Protein AF-A0A1W6CL03-F1 (afdb_monomer_lite)

Secondary structure (DSSP, 8-state):
-HHHHTTS-GGGHHHHHHHHHHHHHHHHHHHHHHHHHHHHHHHHHHHHHHHHHHHHHHHHHHTS---HHHHHHHTTT--PPPHHHHHHHHHHHHHHHHHHHHHHHHHHHHHHHHHTT--HHHHHHHHT--HHHHHHHHTT----

pLDDT: mean 79.26, std 13.17, range [52.75, 97.31]

Foldseek 3Di:
DVVVVVPADPVCVVVVVVVVVVVVVVVVVVVVVVVVVVVVVVVVVVVVVVLQLQLQQVCCVPPVVDDNVRSNVVSVPDPDDDPVSSVVSVVVVVVVVVVVVVLVVLLVQLVVVVVVVDDLVRSCVVSVHDSVSSVVSVVVPDDD

Structure (mmCIF, N/CA/C/O backbone):
data_AF-A0A1W6CL03-F1
#
_entry.id   AF-A0A1W6CL03-F1
#
loop_
_atom_site.group_PDB
_atom_site.id
_atom_site.type_symbol
_atom_site.label_atom_id
_atom_site.label_alt_id
_atom_site.label_comp_id
_atom_site.label_asym_id
_atom_site.label_entity_id
_atom_site.label_seq_id
_atom_site.pdbx_PDB_ins_code
_atom_s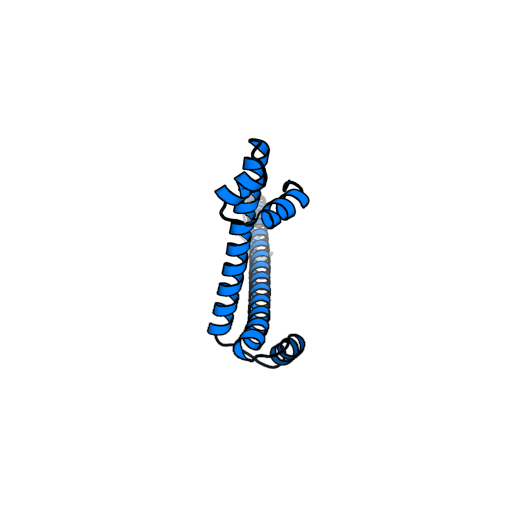ite.Cartn_x
_atom_site.Cartn_y
_atom_site.Cartn_z
_atom_site.occupancy
_atom_site.B_iso_or_equiv
_atom_site.auth_seq_id
_atom_site.auth_comp_id
_atom_site.auth_asym_id
_atom_site.auth_atom_id
_atom_site.pdbx_PDB_model_num
ATOM 1 N N . MET A 1 1 ? 38.547 9.481 -39.518 1.00 54.69 1 MET A N 1
ATOM 2 C CA . MET A 1 1 ? 38.293 10.862 -39.040 1.00 54.69 1 MET A CA 1
ATOM 3 C C . MET A 1 1 ? 39.056 11.886 -39.877 1.00 54.69 1 MET A C 1
ATOM 5 O O . MET A 1 1 ? 38.447 12.862 -40.285 1.00 54.69 1 MET A O 1
ATOM 9 N N . GLU A 1 2 ? 40.330 11.641 -40.208 1.00 52.75 2 GLU A N 1
ATOM 10 C CA . GLU A 1 2 ? 41.143 12.524 -41.072 1.00 52.75 2 GLU A CA 1
ATOM 11 C C . GLU A 1 2 ? 40.563 12.755 -42.477 1.00 52.75 2 GLU A C 1
ATOM 13 O O . GLU A 1 2 ? 40.675 13.849 -43.019 1.00 52.75 2 GLU A O 1
ATOM 18 N N . GLU A 1 3 ? 39.883 11.763 -43.054 1.00 56.19 3 GLU A N 1
ATOM 19 C CA . GLU A 1 3 ? 39.321 11.860 -44.408 1.00 56.19 3 GLU A CA 1
ATOM 20 C C . GLU A 1 3 ? 38.094 12.789 -44.503 1.00 56.19 3 GLU A C 1
ATOM 22 O O . GLU A 1 3 ? 37.917 13.476 -45.505 1.00 56.19 3 GLU A O 1
ATOM 27 N N . MET A 1 4 ? 37.287 12.890 -43.435 1.00 57.53 4 MET A N 1
ATOM 28 C CA . MET A 1 4 ? 36.149 13.826 -43.368 1.00 57.53 4 MET A CA 1
ATOM 29 C C . MET A 1 4 ? 36.594 15.275 -43.146 1.00 57.53 4 MET A C 1
ATOM 31 O O . MET A 1 4 ? 35.912 16.198 -43.580 1.00 57.53 4 MET A O 1
ATOM 35 N N . LEU A 1 5 ? 37.741 15.485 -42.492 1.00 56.41 5 LEU A N 1
ATOM 36 C CA . LEU A 1 5 ? 38.269 16.822 -42.205 1.00 56.41 5 LEU A CA 1
ATOM 37 C C . LEU A 1 5 ? 38.845 17.510 -43.453 1.00 56.41 5 LEU A C 1
ATOM 39 O O . LEU A 1 5 ? 38.929 18.732 -43.469 1.00 56.41 5 LEU A O 1
ATOM 43 N N . ARG A 1 6 ? 39.174 16.760 -44.519 1.00 59.47 6 ARG A N 1
ATOM 44 C CA . ARG A 1 6 ? 39.648 17.319 -45.804 1.00 59.47 6 ARG A CA 1
ATOM 45 C C . ARG A 1 6 ? 38.606 18.174 -46.534 1.00 59.47 6 ARG A C 1
ATOM 47 O O . ARG A 1 6 ? 38.984 18.969 -47.386 1.00 59.47 6 ARG A O 1
ATOM 54 N N . TYR A 1 7 ? 37.324 18.010 -46.209 1.00 62.75 7 TYR A N 1
ATOM 55 C CA . TYR A 1 7 ? 36.207 18.701 -46.863 1.00 62.75 7 TYR A CA 1
ATOM 56 C C . TYR A 1 7 ? 35.596 19.824 -46.014 1.00 62.75 7 TYR A C 1
ATOM 58 O O . TYR A 1 7 ? 34.650 20.476 -46.451 1.00 62.75 7 TYR A O 1
ATOM 66 N N . ILE A 1 8 ? 36.112 20.055 -44.803 1.00 63.19 8 ILE A N 1
ATOM 67 C CA . ILE A 1 8 ? 35.640 21.12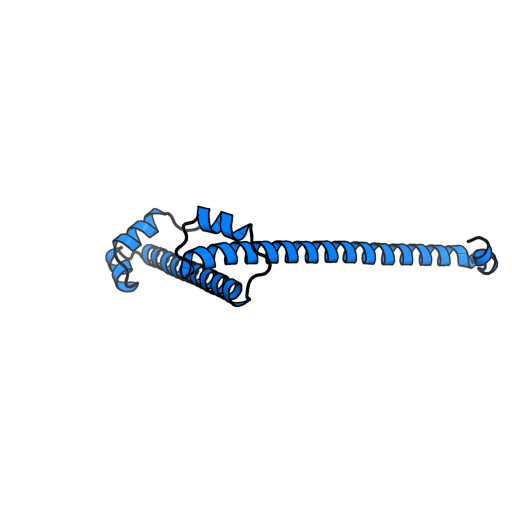2 -43.919 1.00 63.19 8 ILE A CA 1
ATOM 68 C C . ILE A 1 8 ? 36.597 22.298 -44.068 1.00 63.19 8 ILE A C 1
ATOM 70 O O . ILE A 1 8 ? 37.794 22.168 -43.816 1.00 63.19 8 ILE A O 1
ATOM 74 N N . ALA A 1 9 ? 36.069 23.445 -44.492 1.00 73.19 9 ALA A N 1
ATOM 75 C CA . ALA A 1 9 ? 36.856 24.662 -44.600 1.00 73.19 9 ALA A CA 1
ATOM 76 C C . ALA A 1 9 ? 37.473 25.013 -43.221 1.00 73.19 9 ALA A C 1
ATOM 78 O O . ALA A 1 9 ? 36.804 24.833 -42.197 1.00 73.19 9 ALA A O 1
ATOM 79 N N . PRO A 1 10 ? 38.746 25.453 -43.144 1.00 71.62 10 PRO A N 1
ATOM 80 C CA . PRO A 1 10 ? 39.445 25.633 -41.866 1.00 71.62 10 PRO A CA 1
ATOM 81 C C . PRO A 1 10 ? 38.737 26.586 -40.889 1.00 71.62 10 PRO A C 1
ATOM 83 O O . PRO A 1 10 ? 38.802 26.411 -39.675 1.00 71.62 10 PRO A O 1
ATOM 86 N N . ASP A 1 11 ? 38.023 27.569 -41.424 1.00 78.00 11 ASP A N 1
ATOM 87 C CA . ASP A 1 11 ? 37.180 28.540 -40.726 1.00 78.00 11 ASP A CA 1
ATOM 88 C C . ASP A 1 11 ? 35.880 27.939 -40.158 1.00 78.00 11 ASP A C 1
ATOM 90 O O . ASP A 1 11 ? 35.343 28.452 -39.178 1.00 78.00 11 ASP A O 1
ATOM 94 N N . ALA A 1 12 ? 35.406 26.813 -40.700 1.00 73.56 12 ALA A N 1
ATOM 95 C CA . ALA A 1 12 ? 34.224 26.092 -40.222 1.00 73.56 12 ALA A CA 1
ATOM 96 C C . ALA A 1 12 ? 34.529 25.069 -39.106 1.00 73.56 12 ALA A C 1
ATOM 98 O O . ALA A 1 12 ? 33.606 24.581 -38.446 1.00 73.56 12 ALA A O 1
ATOM 99 N N . LEU A 1 13 ? 35.806 24.754 -38.847 1.00 75.19 13 LEU A N 1
ATOM 100 C CA . LEU A 1 13 ? 36.228 23.804 -37.803 1.00 75.19 13 LEU A CA 1
ATOM 101 C C . LEU A 1 13 ? 35.732 24.163 -36.385 1.00 75.19 13 LEU A C 1
ATOM 103 O O . LEU A 1 13 ? 35.290 23.252 -35.677 1.00 75.19 13 LEU A O 1
ATOM 107 N N . PRO A 1 14 ? 35.741 25.437 -35.937 1.00 82.56 14 PRO A N 1
ATOM 108 C CA . PRO A 1 14 ? 35.226 25.801 -34.617 1.00 82.56 14 PRO A CA 1
ATOM 109 C C . PRO A 1 14 ? 33.719 25.554 -34.473 1.00 82.56 14 PRO A C 1
ATOM 111 O O . PRO A 1 14 ? 33.274 25.030 -33.449 1.00 82.56 14 PRO A O 1
ATOM 114 N N . GLU A 1 15 ? 32.932 25.886 -35.500 1.00 81.38 15 GLU A N 1
ATOM 115 C CA . GLU A 1 15 ? 31.480 25.664 -35.514 1.00 81.38 15 GLU A CA 1
ATOM 116 C C . GLU A 1 15 ? 31.139 24.174 -35.606 1.00 81.38 15 GLU A C 1
ATOM 118 O O . GLU A 1 15 ? 30.262 23.687 -34.888 1.00 81.38 15 GLU A O 1
ATOM 123 N N . PHE A 1 16 ? 31.902 23.411 -36.391 1.00 80.38 16 PHE A N 1
ATOM 124 C CA . PHE A 1 16 ? 31.794 21.955 -36.419 1.00 80.38 16 PHE A CA 1
ATOM 125 C C . PHE A 1 16 ? 32.123 21.332 -35.051 1.00 80.38 16 PHE A C 1
ATOM 127 O O . PHE A 1 16 ? 31.405 20.454 -34.572 1.00 80.38 16 PHE A O 1
ATOM 134 N N . GLY A 1 17 ? 33.141 21.844 -34.354 1.00 80.44 17 GLY A N 1
ATOM 135 C CA . GLY A 1 17 ? 33.465 21.439 -32.986 1.00 80.44 17 GLY A CA 1
ATOM 136 C C . GLY A 1 17 ? 32.336 21.725 -31.987 1.00 80.44 17 GLY A C 1
ATOM 137 O O . GLY A 1 17 ? 32.027 20.878 -31.144 1.00 80.44 17 GLY A O 1
ATOM 138 N N . LYS A 1 18 ? 31.672 22.886 -32.092 1.00 87.44 18 LYS A N 1
ATOM 139 C CA . LYS A 1 18 ? 30.478 23.213 -31.286 1.00 87.44 18 LYS A CA 1
ATOM 140 C C . LYS A 1 18 ? 29.319 22.264 -31.591 1.00 87.44 18 LYS A C 1
ATOM 142 O O . LYS A 1 18 ? 28.672 21.773 -30.665 1.00 87.44 18 LYS A O 1
ATOM 147 N N . TYR A 1 19 ? 29.092 21.967 -32.869 1.00 85.19 19 TYR A N 1
ATOM 148 C CA . TYR A 1 19 ? 28.064 21.031 -33.315 1.00 85.19 19 TYR A CA 1
ATOM 149 C C . TYR A 1 19 ? 28.283 19.621 -32.751 1.00 85.19 19 TYR A C 1
ATOM 151 O O . TYR A 1 19 ? 27.363 19.050 -32.165 1.00 85.19 19 TYR A O 1
ATOM 159 N N . LEU A 1 20 ? 29.508 19.091 -32.840 1.00 85.44 20 LEU A N 1
ATOM 160 C CA . LEU A 1 20 ? 29.851 17.780 -32.287 1.00 85.44 20 LEU A CA 1
ATOM 161 C C . LEU A 1 20 ? 29.690 17.730 -30.765 1.00 85.44 20 LEU A C 1
ATOM 163 O O . LEU A 1 20 ? 29.147 16.758 -30.244 1.00 85.44 20 LEU A O 1
ATOM 167 N N . LYS A 1 21 ? 30.100 18.782 -30.042 1.00 88.69 21 LYS A N 1
ATOM 168 C CA . LYS A 1 21 ? 29.883 18.870 -28.587 1.00 88.69 21 LYS A CA 1
ATOM 169 C C . LYS A 1 21 ? 28.398 18.846 -28.227 1.00 88.69 21 LYS A C 1
ATOM 171 O O . LYS A 1 21 ? 28.018 18.153 -27.287 1.00 88.69 21 LYS A O 1
ATOM 176 N N . ARG A 1 22 ? 27.560 19.566 -28.980 1.00 92.25 22 ARG A N 1
ATOM 177 C CA . ARG A 1 22 ? 26.105 19.559 -28.785 1.00 92.25 22 ARG A CA 1
ATOM 178 C C . ARG A 1 22 ? 25.519 18.169 -29.034 1.00 92.25 22 ARG A C 1
ATOM 180 O O . ARG A 1 22 ? 24.811 17.661 -28.171 1.00 92.25 22 ARG A O 1
ATOM 187 N N . LEU A 1 23 ? 25.869 17.534 -30.155 1.00 89.56 23 LEU A N 1
ATOM 188 C CA . LEU A 1 23 ? 25.434 16.169 -30.468 1.00 89.56 23 LEU A CA 1
ATOM 189 C C . LEU A 1 23 ? 25.851 15.167 -29.390 1.00 89.56 23 LEU A C 1
ATOM 191 O O . LEU A 1 23 ? 25.051 14.329 -28.986 1.00 89.56 23 LEU A O 1
ATOM 195 N N . LEU A 1 24 ? 27.088 15.261 -28.900 1.00 89.00 24 LEU A N 1
ATOM 196 C CA . LEU A 1 24 ? 27.576 14.387 -27.838 1.00 89.00 24 LEU A CA 1
ATOM 197 C C . LEU A 1 24 ? 26.766 14.573 -26.546 1.00 89.00 24 LEU A C 1
ATOM 199 O O . LEU A 1 24 ? 26.413 13.587 -25.901 1.00 89.00 24 LEU A O 1
ATOM 203 N N . GLY A 1 25 ? 26.420 15.819 -26.205 1.00 91.00 25 GLY A N 1
ATOM 204 C CA . GLY A 1 25 ? 25.525 16.130 -25.089 1.00 91.00 25 GLY A CA 1
ATOM 205 C C . GLY A 1 25 ? 24.134 15.514 -25.260 1.00 91.00 25 GLY A C 1
ATOM 206 O O . GLY A 1 25 ? 23.642 14.851 -24.351 1.00 91.00 25 GLY A O 1
ATOM 207 N N . GLU A 1 26 ? 23.530 15.653 -26.443 1.00 93.50 26 GLU A N 1
ATOM 208 C CA . GLU A 1 26 ? 22.222 15.062 -26.758 1.00 93.50 26 GLU A CA 1
ATOM 209 C C . GLU A 1 26 ? 22.235 13.528 -26.674 1.00 93.50 26 GLU A C 1
ATOM 211 O O . GLU A 1 26 ? 21.308 12.925 -26.125 1.00 93.50 26 GLU A O 1
ATOM 216 N N . ILE A 1 27 ? 23.289 12.886 -27.191 1.00 90.75 27 ILE A N 1
ATOM 217 C CA . ILE A 1 27 ? 23.476 11.432 -27.100 1.00 90.75 27 ILE A CA 1
ATOM 218 C C . ILE A 1 27 ? 23.588 11.012 -25.633 1.00 90.75 27 ILE A C 1
ATOM 220 O O . ILE A 1 27 ? 22.907 10.075 -25.217 1.00 90.75 27 ILE A O 1
ATOM 224 N N . HIS A 1 28 ? 24.389 11.721 -24.835 1.00 88.25 28 HIS A N 1
ATOM 225 C CA . HIS A 1 28 ? 24.565 11.410 -23.419 1.00 88.25 28 HIS A CA 1
ATOM 226 C C . HIS A 1 28 ? 23.244 11.494 -22.638 1.00 88.25 28 HIS A C 1
ATOM 228 O O . HIS A 1 28 ? 22.915 10.578 -21.883 1.00 88.25 28 HIS A O 1
ATOM 234 N N . THR A 1 29 ? 22.441 12.540 -22.866 1.00 91.12 29 THR A N 1
ATOM 235 C CA . THR A 1 29 ? 21.112 12.667 -22.249 1.00 91.12 29 THR A CA 1
ATOM 236 C C . THR A 1 29 ? 20.198 11.504 -22.636 1.00 91.12 29 THR A C 1
ATOM 238 O O . THR A 1 29 ? 19.601 10.882 -21.758 1.00 91.12 29 THR A O 1
ATOM 241 N N . LYS A 1 30 ? 20.131 11.151 -23.928 1.00 91.44 30 LYS A N 1
ATOM 242 C CA . LYS A 1 30 ? 19.290 10.041 -24.408 1.00 91.44 30 LYS A CA 1
ATOM 243 C C . LYS A 1 30 ? 19.693 8.694 -23.808 1.00 91.44 30 LYS A C 1
ATOM 245 O O . LYS A 1 30 ? 18.818 7.915 -23.436 1.00 91.44 30 LYS A O 1
ATOM 250 N N . VAL A 1 31 ? 20.995 8.425 -23.690 1.00 86.50 31 VAL A N 1
ATOM 251 C CA . VAL A 1 31 ? 21.506 7.203 -23.049 1.00 86.50 31 VAL A CA 1
ATOM 252 C C . VAL A 1 31 ? 21.123 7.176 -21.568 1.00 86.50 31 VAL A C 1
ATOM 254 O O . VAL A 1 31 ? 20.548 6.190 -21.112 1.00 86.50 31 VAL A O 1
ATOM 257 N N . SER A 1 32 ? 21.332 8.276 -20.838 1.00 87.50 32 SER A N 1
ATOM 258 C CA . SER A 1 32 ? 20.950 8.368 -19.421 1.00 87.50 32 SER A CA 1
ATOM 259 C C . SER A 1 32 ? 19.448 8.142 -19.204 1.00 87.50 32 SER A C 1
ATOM 261 O O . SER A 1 32 ? 19.037 7.451 -18.269 1.00 87.50 32 SER A O 1
ATOM 263 N N . ASP A 1 33 ? 18.600 8.683 -20.078 1.00 86.75 33 ASP A N 1
ATOM 264 C CA . ASP A 1 33 ? 17.153 8.491 -19.984 1.00 86.75 33 ASP A CA 1
ATOM 265 C C . ASP A 1 33 ? 16.728 7.052 -20.302 1.00 86.75 33 ASP A C 1
ATOM 267 O O . ASP A 1 33 ? 15.833 6.519 -19.634 1.00 86.75 33 ASP A O 1
ATOM 271 N N . ALA A 1 34 ? 17.397 6.396 -21.254 1.00 81.88 34 ALA A N 1
ATOM 272 C CA . ALA A 1 34 ? 17.191 4.982 -21.553 1.00 81.88 34 ALA A CA 1
ATOM 273 C C . ALA A 1 34 ? 17.595 4.083 -20.371 1.00 81.88 34 ALA A C 1
ATOM 275 O O . ALA A 1 34 ? 16.847 3.174 -20.005 1.00 81.88 34 ALA A O 1
ATOM 276 N N . GLU A 1 35 ? 18.713 4.373 -19.703 1.00 82.44 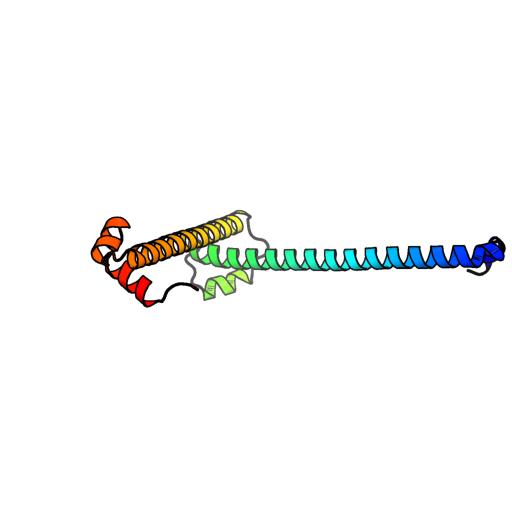35 GLU A N 1
ATOM 277 C CA . GLU A 1 35 ? 19.141 3.666 -18.489 1.00 82.44 35 GLU A CA 1
ATOM 278 C C . GLU A 1 35 ? 18.135 3.850 -17.345 1.00 82.44 35 GLU A C 1
ATOM 280 O O . GLU A 1 35 ? 17.697 2.875 -16.726 1.00 82.44 35 GLU A O 1
ATOM 285 N N . LYS A 1 36 ? 17.674 5.087 -17.106 1.00 83.19 36 LYS A N 1
ATOM 286 C CA . LYS A 1 36 ? 16.609 5.372 -16.127 1.00 83.19 36 LYS A CA 1
ATOM 287 C C . LYS A 1 36 ? 15.304 4.662 -16.477 1.00 83.19 36 LYS A C 1
ATOM 289 O O . LYS A 1 36 ? 14.548 4.288 -15.579 1.00 83.19 36 LYS A O 1
ATOM 294 N N . HIS A 1 37 ? 14.973 4.531 -17.760 1.00 83.00 37 HIS A N 1
ATOM 295 C CA . HIS A 1 37 ? 13.797 3.787 -18.203 1.00 83.00 37 HIS A CA 1
ATOM 296 C C . HIS A 1 37 ? 13.957 2.288 -17.930 1.00 83.00 37 HIS A C 1
ATOM 298 O O . HIS A 1 37 ? 13.085 1.702 -17.295 1.00 83.00 37 HIS A O 1
ATOM 304 N N . SER A 1 38 ? 15.095 1.698 -18.302 1.00 78.62 38 SER A N 1
ATOM 305 C CA . SER A 1 38 ? 15.424 0.296 -18.019 1.00 78.62 38 SER A CA 1
ATOM 306 C C . SER A 1 38 ? 15.341 -0.015 -16.520 1.00 78.62 38 SER A C 1
ATOM 308 O O . SER A 1 38 ? 14.673 -0.966 -16.109 1.00 78.62 38 SER A O 1
ATOM 310 N N . TYR A 1 39 ? 15.898 0.859 -15.674 1.00 69.00 39 TYR A N 1
ATOM 311 C CA . TYR A 1 39 ? 15.787 0.724 -14.221 1.00 69.00 39 TYR A CA 1
ATOM 312 C C . TYR A 1 39 ? 14.329 0.755 -13.739 1.00 69.00 39 TYR A C 1
ATOM 314 O O . TYR A 1 39 ? 13.934 -0.065 -12.906 1.00 69.00 39 TYR A O 1
ATOM 322 N N . ARG A 1 40 ? 13.509 1.676 -14.267 1.00 75.00 40 ARG A N 1
ATOM 323 C CA . ARG A 1 40 ? 12.076 1.763 -13.938 1.00 75.00 40 ARG A CA 1
ATOM 324 C C . ARG A 1 40 ? 11.319 0.506 -14.357 1.00 75.00 40 ARG A C 1
ATOM 326 O O . ARG A 1 40 ? 10.532 -0.004 -13.565 1.00 75.00 40 ARG A O 1
ATOM 333 N N . VAL A 1 41 ? 11.587 -0.025 -15.548 1.00 77.19 41 VAL A N 1
ATOM 334 C CA . VAL A 1 41 ? 10.993 -1.282 -16.029 1.00 77.19 41 VAL A CA 1
ATOM 335 C C . VAL A 1 41 ? 11.383 -2.446 -15.114 1.00 77.19 41 VAL A C 1
ATOM 337 O O . VAL A 1 41 ? 10.509 -3.165 -14.636 1.00 77.19 41 VAL A O 1
ATOM 340 N N . ALA A 1 42 ? 12.664 -2.579 -14.762 1.00 64.31 42 ALA A N 1
ATOM 341 C CA . ALA A 1 42 ? 13.130 -3.610 -13.834 1.00 64.31 42 ALA A CA 1
ATOM 342 C C . ALA A 1 42 ? 12.546 -3.453 -12.416 1.00 64.31 42 ALA A C 1
ATOM 344 O O . ALA A 1 42 ? 12.335 -4.437 -11.704 1.00 64.31 42 ALA A O 1
ATOM 345 N N . ALA A 1 43 ? 12.295 -2.223 -11.962 1.00 65.00 43 ALA A N 1
ATOM 346 C CA . ALA A 1 43 ? 11.629 -1.963 -10.687 1.00 65.00 43 ALA A CA 1
ATOM 347 C C . ALA A 1 43 ? 10.149 -2.378 -10.720 1.00 65.00 43 ALA A C 1
ATOM 349 O O . ALA A 1 43 ? 9.681 -3.035 -9.788 1.00 65.00 43 ALA A O 1
ATOM 350 N N . LEU A 1 44 ? 9.433 -2.055 -11.802 1.00 73.69 44 LEU A N 1
ATOM 351 C CA . LEU A 1 44 ? 8.045 -2.471 -12.007 1.00 73.69 44 LEU A CA 1
ATOM 352 C C . LEU A 1 44 ? 7.917 -3.993 -12.089 1.00 73.69 44 LEU A C 1
ATOM 354 O O . LEU A 1 44 ? 7.013 -4.559 -11.479 1.00 73.69 44 LEU A O 1
ATOM 358 N N . GLU A 1 45 ? 8.846 -4.665 -12.766 1.00 73.25 45 GLU A N 1
ATOM 359 C CA . GLU A 1 45 ? 8.848 -6.125 -12.861 1.00 73.25 45 GLU A CA 1
ATOM 360 C C . GLU A 1 45 ? 9.085 -6.777 -11.490 1.00 73.25 45 GLU A C 1
ATOM 362 O O . GLU A 1 45 ? 8.341 -7.671 -11.089 1.00 73.25 45 GLU A O 1
ATOM 367 N N . ARG A 1 46 ? 10.030 -6.258 -10.691 1.00 67.19 46 ARG A N 1
ATOM 368 C CA . ARG A 1 46 ? 10.218 -6.694 -9.294 1.00 67.19 46 ARG A CA 1
ATOM 369 C C . ARG A 1 46 ? 8.957 -6.489 -8.452 1.00 67.19 46 ARG A C 1
ATOM 371 O O . ARG A 1 46 ? 8.582 -7.365 -7.672 1.00 67.19 46 ARG A O 1
ATOM 378 N N . GLN A 1 47 ? 8.279 -5.353 -8.614 1.00 67.56 47 GLN A N 1
ATOM 379 C CA . GLN A 1 47 ? 7.027 -5.071 -7.914 1.00 67.56 47 GLN A CA 1
ATOM 380 C C . GLN A 1 47 ? 5.917 -6.044 -8.335 1.00 67.56 47 GLN A C 1
ATOM 382 O O . GLN A 1 47 ? 5.203 -6.572 -7.481 1.00 67.56 47 GLN A O 1
ATOM 387 N N . ARG A 1 48 ? 5.805 -6.334 -9.634 1.00 75.31 48 ARG A N 1
ATOM 388 C CA . ARG A 1 48 ? 4.871 -7.315 -10.187 1.00 75.31 48 ARG A CA 1
ATOM 389 C C . ARG A 1 48 ? 5.141 -8.712 -9.624 1.00 75.31 48 ARG A C 1
ATOM 391 O O . ARG A 1 48 ? 4.214 -9.356 -9.137 1.00 75.31 48 ARG A O 1
ATOM 398 N N . GLN A 1 49 ? 6.398 -9.151 -9.592 1.00 70.88 49 GLN A N 1
ATOM 399 C CA . GLN A 1 49 ? 6.802 -10.432 -9.001 1.00 70.88 49 GLN A CA 1
ATOM 400 C C . GLN A 1 49 ? 6.463 -10.516 -7.505 1.00 70.88 49 GLN A C 1
ATOM 402 O O . GLN A 1 49 ? 5.916 -11.523 -7.052 1.00 70.88 49 GLN A O 1
ATOM 407 N N . ALA A 1 50 ? 6.710 -9.447 -6.740 1.00 66.94 50 ALA A N 1
ATOM 408 C CA . ALA A 1 50 ? 6.351 -9.386 -5.323 1.00 66.94 50 ALA A CA 1
ATOM 409 C C . ALA A 1 50 ? 4.830 -9.490 -5.107 1.00 66.94 50 ALA A C 1
ATOM 411 O O . ALA A 1 50 ? 4.370 -10.197 -4.208 1.00 66.94 50 ALA A O 1
ATOM 412 N N . ILE A 1 51 ? 4.041 -8.829 -5.958 1.00 70.75 51 ILE A N 1
ATOM 413 C CA . ILE A 1 51 ? 2.577 -8.916 -5.949 1.00 70.75 51 ILE A CA 1
ATOM 414 C C . ILE A 1 51 ? 2.114 -10.343 -6.261 1.00 70.75 51 ILE A C 1
ATOM 416 O O . ILE A 1 51 ? 1.292 -10.880 -5.519 1.00 70.75 51 ILE A O 1
ATOM 420 N N . HIS A 1 52 ? 2.668 -10.984 -7.295 1.00 70.25 52 HIS A N 1
ATOM 421 C CA . HIS A 1 52 ? 2.365 -12.382 -7.611 1.00 70.25 52 HIS A CA 1
ATOM 422 C C . HIS A 1 52 ? 2.708 -13.312 -6.440 1.00 70.25 52 HIS A C 1
ATOM 424 O O . HIS A 1 52 ? 1.890 -14.153 -6.077 1.00 70.25 52 HIS A O 1
ATOM 430 N N . LEU A 1 53 ? 3.862 -13.140 -5.786 1.00 67.38 53 LEU A N 1
ATOM 431 C CA . LEU A 1 53 ? 4.245 -13.946 -4.621 1.00 67.38 53 LEU A CA 1
ATOM 432 C C . LEU A 1 53 ? 3.268 -13.782 -3.447 1.00 67.38 53 LEU A C 1
ATOM 434 O O . LEU A 1 53 ? 2.874 -14.762 -2.811 1.00 67.38 53 LEU A O 1
ATOM 438 N N . CYS A 1 54 ? 2.853 -12.550 -3.159 1.00 67.56 54 CYS A N 1
ATOM 439 C CA . CYS A 1 54 ? 1.858 -12.282 -2.125 1.00 67.56 54 CYS A CA 1
ATOM 440 C C . CYS A 1 54 ? 0.489 -12.881 -2.477 1.00 67.56 54 CYS A C 1
ATOM 442 O O . CYS A 1 54 ? -0.176 -13.433 -1.597 1.00 67.56 54 CYS A O 1
ATOM 444 N N . ALA A 1 55 ? 0.101 -12.842 -3.754 1.00 68.44 55 ALA A N 1
ATOM 445 C CA . ALA A 1 55 ? -1.113 -13.481 -4.243 1.00 68.44 55 ALA A CA 1
ATOM 446 C C . ALA A 1 55 ? -1.073 -15.010 -4.095 1.00 68.44 55 ALA A C 1
ATOM 448 O O . ALA A 1 55 ? -2.031 -15.580 -3.573 1.00 68.44 55 ALA A O 1
ATOM 449 N N . ARG A 1 56 ? 0.058 -15.657 -4.428 1.00 67.31 56 ARG A N 1
ATOM 450 C CA . ARG A 1 56 ? 0.279 -17.106 -4.224 1.00 67.31 56 ARG A CA 1
ATOM 451 C C . ARG A 1 56 ? -0.003 -17.517 -2.783 1.00 67.31 56 ARG A C 1
ATOM 453 O O . ARG A 1 56 ? -0.780 -18.430 -2.524 1.00 67.31 56 ARG A O 1
ATOM 460 N N . ARG A 1 57 ? 0.583 -16.786 -1.831 1.00 67.75 57 ARG A N 1
ATOM 461 C CA . ARG A 1 57 ? 0.417 -17.054 -0.394 1.00 67.75 57 ARG A CA 1
ATOM 462 C C . ARG A 1 57 ? -1.020 -16.834 0.072 1.00 67.75 57 ARG A C 1
ATOM 464 O O . ARG A 1 57 ? -1.512 -17.575 0.915 1.00 67.75 57 ARG A O 1
ATOM 471 N N . ALA A 1 58 ? -1.692 -15.806 -0.442 1.00 66.25 58 ALA A N 1
ATOM 472 C CA . ALA A 1 58 ? -3.070 -15.514 -0.068 1.00 66.25 58 ALA A CA 1
ATOM 473 C C . ALA A 1 58 ? -4.042 -16.588 -0.578 1.00 66.25 58 ALA A C 1
ATOM 475 O O . ALA A 1 58 ? -4.877 -17.047 0.197 1.00 66.25 58 ALA A O 1
ATOM 476 N N . TYR A 1 59 ? -3.911 -17.009 -1.839 1.00 67.00 59 TYR A N 1
ATOM 477 C CA . TYR A 1 59 ? -4.771 -18.028 -2.443 1.00 67.00 59 TYR A CA 1
ATOM 478 C C . TYR A 1 59 ? -4.637 -19.382 -1.738 1.00 67.00 59 TYR A C 1
ATOM 480 O O . TYR A 1 59 ? -5.640 -19.930 -1.288 1.00 67.00 59 TYR A O 1
ATOM 488 N N . ALA A 1 60 ? -3.405 -19.866 -1.543 1.00 66.56 60 ALA A N 1
ATOM 489 C CA . ALA A 1 60 ? -3.138 -21.130 -0.850 1.00 66.56 60 ALA A CA 1
ATOM 490 C C . ALA A 1 60 ? -3.774 -21.181 0.553 1.00 66.56 60 ALA A C 1
ATOM 492 O O . ALA A 1 60 ? -4.331 -22.199 0.953 1.00 66.56 60 ALA A O 1
ATOM 493 N N . ARG A 1 61 ? -3.770 -20.054 1.275 1.00 69.00 61 ARG A N 1
ATOM 494 C CA . ARG A 1 61 ? -4.380 -19.955 2.608 1.00 69.00 61 ARG A CA 1
ATOM 495 C C . ARG A 1 61 ? -5.904 -19.863 2.592 1.00 69.00 61 ARG A C 1
ATOM 497 O O . ARG A 1 61 ? -6.542 -20.366 3.506 1.00 69.00 61 ARG A O 1
ATOM 504 N N . ILE A 1 62 ? -6.482 -19.144 1.628 1.00 67.44 62 ILE A N 1
ATOM 505 C CA . ILE A 1 62 ? -7.932 -18.881 1.590 1.00 67.44 62 ILE A CA 1
ATOM 506 C C . ILE A 1 62 ? -8.682 -20.058 0.968 1.00 67.44 62 ILE A C 1
ATOM 508 O O . ILE A 1 62 ? -9.707 -20.463 1.498 1.00 67.44 62 ILE A O 1
ATOM 512 N N . VAL A 1 63 ? -8.182 -20.579 -0.153 1.00 69.19 63 VAL A N 1
ATOM 513 C 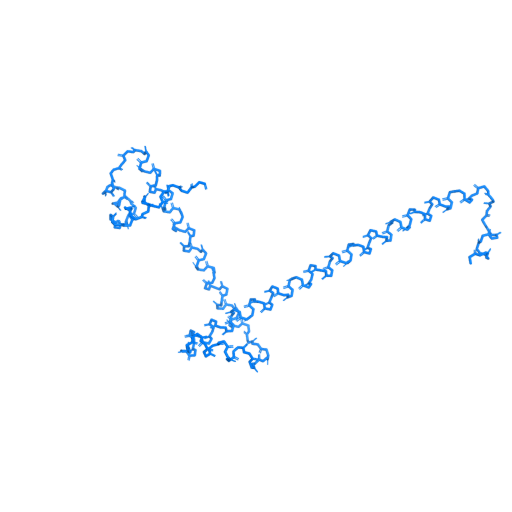CA . VAL A 1 63 ? -8.858 -21.624 -0.933 1.00 69.19 63 VAL A CA 1
ATOM 514 C C . VAL A 1 63 ? -8.359 -23.009 -0.544 1.00 69.19 63 VAL A C 1
ATOM 516 O O . VAL A 1 63 ? -9.157 -23.920 -0.377 1.00 69.19 63 VAL A O 1
ATOM 519 N N . GLY A 1 64 ? -7.047 -23.162 -0.356 1.00 67.69 64 GLY A N 1
ATOM 520 C CA . GLY A 1 64 ? -6.441 -24.453 -0.023 1.00 67.69 64 GLY A CA 1
ATOM 521 C C . GLY A 1 64 ? -6.520 -24.833 1.456 1.00 67.69 64 GLY A C 1
ATOM 522 O O . GLY A 1 64 ? -6.082 -25.920 1.808 1.00 67.69 64 GLY A O 1
ATOM 523 N N . GLY A 1 65 ? -7.007 -23.944 2.332 1.00 75.62 65 GLY A N 1
ATOM 524 C CA . GLY A 1 65 ? -7.013 -24.172 3.784 1.00 75.62 65 GLY A CA 1
ATOM 525 C C . GLY A 1 65 ? -5.618 -24.343 4.401 1.00 75.62 65 GLY A C 1
ATOM 526 O O . GLY A 1 65 ? -5.517 -24.762 5.551 1.00 75.62 65 GLY A O 1
ATOM 527 N N . MET A 1 66 ? -4.552 -24.024 3.656 1.00 74.88 66 MET A N 1
ATOM 528 C CA . MET A 1 66 ? -3.172 -24.266 4.075 1.00 74.88 66 MET A CA 1
ATOM 529 C C . MET A 1 66 ? -2.746 -23.321 5.193 1.00 74.88 66 MET A C 1
ATOM 531 O O . MET A 1 66 ? -3.114 -22.134 5.226 1.00 74.88 66 MET A O 1
ATOM 535 N N . ASP A 1 67 ? -1.874 -23.822 6.064 1.00 81.62 67 ASP A N 1
ATOM 536 C CA . ASP A 1 67 ? -1.200 -22.983 7.041 1.00 81.62 67 ASP A CA 1
ATOM 537 C C . ASP A 1 67 ? -0.183 -22.033 6.364 1.00 81.62 67 ASP A C 1
ATOM 539 O O . ASP A 1 67 ? 0.116 -22.101 5.164 1.00 81.62 67 ASP A O 1
ATOM 543 N N . ARG A 1 68 ? 0.331 -21.061 7.127 1.00 70.12 68 ARG A N 1
ATOM 544 C CA . ARG A 1 68 ? 1.235 -20.031 6.597 1.00 70.12 68 ARG A CA 1
ATOM 545 C C . ARG A 1 68 ? 2.512 -20.629 6.005 1.00 70.12 68 ARG A C 1
ATOM 547 O O . ARG A 1 68 ? 2.911 -20.196 4.923 1.00 70.12 68 ARG A O 1
ATOM 554 N N . ASP A 1 69 ? 3.154 -21.552 6.699 1.00 73.00 69 ASP A N 1
ATOM 555 C CA . ASP A 1 69 ? 4.459 -22.089 6.325 1.00 73.00 69 ASP A CA 1
ATOM 556 C C . ASP A 1 69 ? 4.325 -23.085 5.175 1.00 73.00 69 ASP A C 1
ATOM 558 O O . ASP A 1 69 ? 5.142 -23.090 4.252 1.00 73.00 69 ASP A O 1
ATOM 562 N N . GLU A 1 70 ? 3.229 -23.841 5.152 1.00 76.06 70 GLU A N 1
ATOM 563 C CA . GLU A 1 70 ? 2.842 -24.661 4.008 1.00 76.06 70 GLU A CA 1
ATOM 564 C C . GLU A 1 70 ? 2.605 -23.815 2.748 1.00 76.06 70 GLU A C 1
ATOM 566 O O . GLU A 1 70 ? 3.195 -24.093 1.700 1.00 76.06 70 GLU A O 1
ATOM 571 N N . SER A 1 71 ? 1.888 -22.689 2.864 1.00 70.25 71 SER A N 1
ATOM 572 C CA . SER A 1 71 ? 1.679 -21.770 1.734 1.00 70.25 71 SER A CA 1
ATOM 573 C C . SER A 1 71 ? 2.986 -21.190 1.178 1.00 70.25 71 SER A C 1
ATOM 575 O O . SER A 1 71 ? 3.107 -20.950 -0.024 1.00 70.25 71 SER A O 1
ATOM 577 N N . ILE A 1 72 ? 3.986 -20.963 2.041 1.00 64.38 72 ILE A N 1
ATOM 578 C CA . ILE A 1 72 ? 5.302 -20.444 1.646 1.00 64.38 72 ILE A CA 1
ATOM 579 C C . ILE A 1 72 ? 6.077 -21.506 0.862 1.00 64.38 72 ILE A C 1
ATOM 581 O O . ILE A 1 72 ? 6.680 -21.173 -0.159 1.00 64.38 72 ILE A O 1
ATOM 585 N N . ARG A 1 73 ? 6.036 -22.767 1.308 1.00 72.75 73 ARG A N 1
ATOM 586 C CA . ARG A 1 73 ? 6.706 -23.894 0.643 1.00 72.75 73 ARG A CA 1
ATOM 587 C C . ARG A 1 73 ? 6.075 -24.213 -0.715 1.00 72.75 73 ARG A C 1
ATOM 589 O O . ARG A 1 73 ? 6.804 -24.387 -1.690 1.00 72.75 73 ARG A O 1
ATOM 596 N N . GLN A 1 74 ? 4.744 -24.222 -0.804 1.00 68.19 74 GLN A N 1
ATOM 597 C CA . GLN A 1 74 ? 4.005 -24.438 -2.057 1.00 68.19 74 GLN A CA 1
ATOM 598 C C . GLN A 1 74 ? 4.294 -23.318 -3.072 1.00 68.19 74 GLN A C 1
ATOM 600 O O . GLN A 1 74 ? 4.606 -23.561 -4.239 1.00 68.19 74 GLN A O 1
ATOM 605 N N . ALA A 1 75 ? 4.308 -22.067 -2.599 1.00 62.59 75 ALA A N 1
ATOM 606 C CA . ALA A 1 75 ? 4.643 -20.896 -3.400 1.00 62.59 75 ALA A CA 1
ATOM 607 C C . ALA A 1 75 ? 6.131 -20.808 -3.806 1.00 62.59 75 ALA A C 1
ATOM 609 O O . ALA A 1 75 ? 6.539 -19.796 -4.364 1.00 62.59 75 ALA A O 1
ATOM 610 N N . ALA A 1 76 ? 6.958 -21.820 -3.554 1.00 62.81 76 ALA A N 1
ATOM 61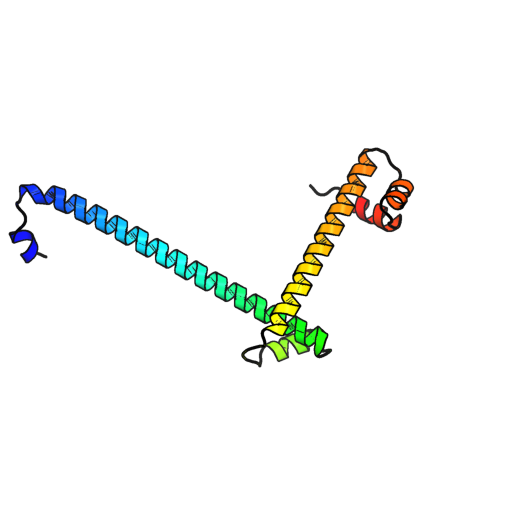1 C CA . ALA A 1 76 ? 8.295 -21.918 -4.137 1.00 62.81 76 ALA A CA 1
ATOM 612 C C . ALA A 1 76 ? 8.348 -22.872 -5.346 1.00 62.81 76 ALA A C 1
ATOM 614 O O . ALA A 1 76 ? 9.323 -22.834 -6.089 1.00 62.81 76 ALA A O 1
ATOM 615 N N . ARG A 1 77 ? 7.319 -23.710 -5.565 1.00 69.88 77 ARG A N 1
ATOM 616 C CA . ARG A 1 77 ? 7.401 -24.879 -6.464 1.00 69.88 77 ARG A CA 1
ATOM 617 C C . ARG A 1 77 ? 6.695 -24.738 -7.820 1.00 69.88 77 ARG A C 1
ATOM 619 O O . ARG A 1 77 ? 7.030 -25.471 -8.737 1.00 69.88 77 ARG A O 1
ATOM 626 N N . GLU A 1 78 ? 5.756 -23.806 -7.978 1.00 57.16 78 GLU A N 1
ATOM 627 C CA . GLU A 1 78 ? 4.919 -23.691 -9.196 1.00 57.16 78 GLU A CA 1
ATOM 628 C C . GLU A 1 78 ? 5.233 -22.445 -10.061 1.00 57.16 78 GLU A C 1
ATOM 630 O O . GLU A 1 78 ? 5.484 -21.365 -9.514 1.00 57.16 78 GLU A O 1
ATOM 635 N N . VAL A 1 79 ? 5.158 -22.581 -11.398 1.00 58.25 79 VAL A N 1
ATOM 636 C CA . VAL A 1 79 ? 5.230 -21.510 -12.426 1.00 58.25 79 VAL A CA 1
ATOM 637 C C . VAL A 1 79 ? 4.192 -21.789 -13.535 1.00 58.25 79 VAL A C 1
ATOM 639 O O . VAL A 1 79 ? 4.121 -22.943 -13.950 1.00 58.25 79 VAL A O 1
ATOM 642 N N . PRO A 1 80 ? 3.484 -20.793 -14.122 1.00 63.16 80 PRO A N 1
ATOM 643 C CA . PRO A 1 80 ? 2.997 -19.511 -13.597 1.00 63.16 80 PRO A CA 1
ATOM 644 C C . PRO A 1 80 ? 1.502 -19.581 -13.190 1.00 63.16 80 PRO A C 1
ATOM 646 O O . PRO A 1 80 ? 0.758 -20.439 -13.653 1.00 63.16 80 PRO A O 1
ATOM 649 N N . TYR A 1 81 ? 1.052 -18.677 -12.307 1.00 59.72 81 TYR A N 1
ATOM 650 C CA . TYR A 1 81 ? -0.292 -18.735 -11.701 1.00 59.72 81 TYR A CA 1
ATOM 651 C C . TYR A 1 81 ? -1.411 -18.093 -12.546 1.00 59.72 81 TYR A C 1
ATOM 653 O O . TYR A 1 81 ? -1.142 -17.131 -13.273 1.00 59.72 81 TYR A O 1
ATOM 661 N N . PRO A 1 82 ? -2.672 -18.536 -12.358 1.00 55.44 82 PRO A N 1
ATOM 662 C CA . PRO A 1 82 ? -3.840 -17.985 -13.035 1.00 55.44 82 PRO A CA 1
ATOM 663 C C . PRO A 1 82 ? -4.141 -16.527 -12.616 1.00 55.44 82 PRO A C 1
ATOM 665 O O . PRO A 1 82 ? -3.930 -16.165 -11.447 1.00 55.44 82 PRO A O 1
ATOM 668 N N . PRO A 1 83 ? -4.649 -15.677 -13.527 1.00 58.94 83 PRO A N 1
ATOM 669 C CA . PRO A 1 83 ? -5.021 -14.282 -13.254 1.00 58.94 83 PRO A CA 1
ATOM 670 C C . PRO A 1 83 ? -5.941 -14.076 -12.035 1.00 58.94 83 PRO A C 1
ATOM 672 O O . PRO A 1 83 ? -5.851 -13.057 -11.347 1.00 58.94 83 PRO A O 1
ATOM 675 N N . GLU A 1 84 ? -6.782 -15.053 -11.712 1.00 57.84 84 GLU A N 1
ATOM 676 C CA . GLU A 1 84 ? -7.802 -14.999 -10.663 1.00 57.84 84 GLU A CA 1
ATOM 677 C C . GLU A 1 84 ? -7.188 -14.846 -9.263 1.00 57.84 84 GLU A C 1
ATOM 679 O O . GLU A 1 84 ? -7.682 -14.072 -8.439 1.00 57.84 84 GLU A O 1
ATOM 684 N N . ALA A 1 85 ? -6.060 -15.515 -8.994 1.00 58.75 85 ALA A N 1
ATOM 685 C CA . ALA A 1 85 ? -5.370 -15.419 -7.706 1.00 58.75 85 ALA A CA 1
ATOM 686 C C . ALA A 1 85 ? -4.796 -14.010 -7.469 1.00 58.75 85 ALA A C 1
ATOM 688 O O . ALA A 1 85 ? -4.817 -13.488 -6.349 1.00 58.75 85 ALA A O 1
ATOM 689 N N . VAL A 1 86 ? -4.314 -13.365 -8.537 1.00 61.12 86 VAL A N 1
ATOM 690 C CA . VAL A 1 86 ? -3.798 -11.990 -8.503 1.00 61.12 86 VAL A CA 1
ATOM 691 C C . VAL A 1 86 ? -4.930 -11.003 -8.244 1.00 61.12 86 VAL A C 1
ATOM 693 O O . VAL A 1 86 ? -4.770 -10.090 -7.429 1.00 61.12 86 VAL A O 1
ATOM 696 N N . ILE A 1 87 ? -6.078 -11.202 -8.894 1.00 65.31 87 ILE A N 1
ATOM 697 C CA . ILE A 1 87 ? -7.282 -10.390 -8.695 1.00 65.31 87 ILE A CA 1
ATOM 698 C C . ILE A 1 87 ? -7.753 -10.492 -7.238 1.00 65.31 87 ILE A C 1
ATOM 700 O O . ILE A 1 87 ? -7.920 -9.463 -6.582 1.00 65.31 87 ILE A O 1
ATOM 704 N N . ALA A 1 88 ? -7.865 -11.705 -6.687 1.00 64.38 88 ALA A N 1
ATOM 705 C CA . ALA A 1 88 ? -8.302 -11.924 -5.306 1.00 64.38 88 ALA A CA 1
ATOM 706 C C . ALA A 1 88 ? -7.405 -11.212 -4.274 1.00 64.38 88 ALA A C 1
ATOM 708 O O . ALA A 1 88 ? -7.894 -10.589 -3.326 1.00 64.38 88 ALA A O 1
ATOM 709 N N . TYR A 1 89 ? -6.083 -11.244 -4.470 1.00 71.75 89 TYR A N 1
ATOM 710 C CA . TYR A 1 89 ? -5.146 -10.509 -3.617 1.00 71.75 89 TYR A CA 1
ATOM 711 C C . TYR A 1 89 ? -5.357 -8.994 -3.679 1.00 71.75 89 TYR A C 1
ATOM 713 O O . TYR A 1 89 ? -5.377 -8.336 -2.635 1.00 71.75 89 TYR A O 1
ATOM 721 N N . HIS A 1 90 ? -5.535 -8.437 -4.879 1.00 69.75 90 HIS A N 1
ATOM 722 C CA . HIS A 1 90 ? -5.769 -7.003 -5.039 1.00 69.75 90 HIS A CA 1
ATOM 723 C C . HIS A 1 90 ? -7.084 -6.568 -4.403 1.00 69.75 90 HIS A C 1
ATOM 725 O O . HIS A 1 90 ? -7.086 -5.566 -3.691 1.00 69.75 90 HIS A O 1
ATOM 731 N N . VAL A 1 91 ? -8.165 -7.332 -4.581 1.00 73.69 91 VAL A N 1
ATOM 732 C CA . VAL A 1 91 ? -9.454 -7.063 -3.926 1.00 73.69 91 VAL A CA 1
ATOM 733 C C . VAL A 1 91 ? -9.267 -6.999 -2.410 1.00 73.69 91 VAL A C 1
ATOM 735 O O . VAL A 1 91 ? -9.552 -5.970 -1.798 1.00 73.69 91 VAL A O 1
ATOM 738 N N . LYS A 1 92 ? -8.643 -8.017 -1.808 1.00 75.44 92 LYS A N 1
ATOM 739 C CA . LYS A 1 92 ? -8.397 -8.060 -0.358 1.00 75.44 92 LYS A CA 1
ATOM 740 C C . LYS A 1 92 ? -7.500 -6.921 0.139 1.00 75.44 92 LYS A C 1
ATOM 742 O O . LYS A 1 92 ? -7.698 -6.377 1.230 1.00 75.44 92 LYS A O 1
ATOM 747 N N . LEU A 1 93 ? -6.487 -6.541 -0.642 1.00 76.69 93 LEU A N 1
ATOM 748 C CA . LEU A 1 93 ? -5.629 -5.397 -0.331 1.00 76.69 93 LEU A CA 1
ATOM 749 C C . LEU A 1 93 ? -6.435 -4.088 -0.341 1.00 76.69 93 LEU A C 1
ATOM 751 O O . LEU A 1 93 ? -6.261 -3.249 0.547 1.00 76.69 93 LEU A O 1
ATOM 755 N N . MET A 1 94 ? -7.310 -3.917 -1.333 1.00 75.31 94 MET A N 1
ATOM 756 C CA . MET A 1 94 ? -8.170 -2.743 -1.478 1.00 75.31 94 MET A CA 1
ATOM 757 C C . MET A 1 94 ? -9.196 -2.658 -0.347 1.00 75.31 94 MET A C 1
ATOM 759 O O . MET A 1 94 ? -9.314 -1.597 0.266 1.00 75.31 94 MET A O 1
ATOM 763 N N . GLU A 1 95 ? -9.827 -3.771 0.028 1.00 81.00 95 GLU A N 1
ATOM 764 C CA . GLU A 1 95 ? -10.711 -3.866 1.197 1.00 81.00 95 GLU A CA 1
ATOM 765 C C . GLU A 1 95 ? -9.987 -3.469 2.488 1.00 81.00 95 GLU A C 1
ATOM 767 O O . GLU A 1 95 ? -10.479 -2.651 3.268 1.00 81.00 95 GLU A O 1
ATOM 772 N N . LYS A 1 96 ? -8.766 -3.979 2.704 1.00 82.25 96 LYS A N 1
ATOM 773 C CA . LYS A 1 96 ? -7.957 -3.627 3.880 1.00 82.25 96 LYS A CA 1
ATOM 774 C C . LYS A 1 96 ? -7.626 -2.133 3.912 1.00 82.25 96 LYS A C 1
ATOM 776 O O . LYS A 1 96 ? -7.712 -1.511 4.974 1.00 82.25 96 LYS A O 1
ATOM 781 N N . LYS A 1 97 ? -7.267 -1.545 2.764 1.00 84.50 97 LYS A N 1
ATOM 782 C CA . LYS A 1 97 ? -7.023 -0.098 2.633 1.00 84.50 97 LYS A CA 1
ATOM 783 C C . LYS A 1 97 ? -8.292 0.708 2.906 1.00 84.50 97 LYS A C 1
ATOM 785 O O . LYS A 1 97 ? -8.231 1.708 3.619 1.00 84.50 97 LYS A O 1
ATOM 790 N N . GLN A 1 98 ? -9.436 0.275 2.385 1.00 89.06 98 GLN A N 1
ATOM 791 C CA . GLN A 1 98 ? -10.722 0.927 2.618 1.00 89.06 98 GLN A CA 1
ATOM 792 C C . GLN A 1 98 ? -11.115 0.875 4.098 1.00 89.06 98 GLN A C 1
ATOM 794 O O . GLN A 1 98 ? -11.437 1.911 4.676 1.00 89.06 98 GLN A O 1
ATOM 799 N N . ALA A 1 99 ? -10.989 -0.284 4.747 1.00 88.56 99 ALA A N 1
ATOM 800 C CA . ALA A 1 99 ? -11.240 -0.431 6.177 1.00 88.56 99 ALA A CA 1
ATOM 801 C C . ALA A 1 99 ? -10.320 0.467 7.023 1.00 88.56 99 ALA A C 1
ATOM 803 O O . ALA A 1 99 ? -10.772 1.079 7.990 1.00 88.56 99 ALA A O 1
ATOM 804 N N . ALA A 1 100 ? -9.040 0.594 6.654 1.00 89.19 100 ALA A N 1
ATOM 805 C CA . ALA A 1 100 ? -8.110 1.505 7.324 1.00 89.19 100 ALA A CA 1
ATOM 806 C C . ALA A 1 100 ? -8.528 2.978 7.171 1.00 89.19 100 ALA A C 1
ATOM 808 O O . ALA A 1 100 ? -8.543 3.710 8.159 1.00 89.19 100 ALA A O 1
ATOM 809 N N . ARG A 1 101 ? -8.943 3.398 5.968 1.00 92.19 101 ARG A N 1
ATOM 810 C CA . ARG A 1 101 ? -9.457 4.757 5.715 1.00 92.19 101 ARG A CA 1
ATOM 811 C C . ARG A 1 101 ? -10.715 5.059 6.528 1.00 92.19 101 ARG A C 1
ATOM 813 O O . ARG A 1 101 ? -10.823 6.140 7.096 1.00 92.19 101 ARG A O 1
ATOM 820 N N . LEU A 1 102 ? -11.652 4.113 6.603 1.00 92.19 102 LEU A N 1
ATOM 821 C CA . LEU A 1 102 ? -12.875 4.270 7.396 1.00 92.19 102 LEU A CA 1
ATOM 822 C C . LEU A 1 102 ? -12.567 4.407 8.891 1.00 92.19 102 LEU A C 1
ATOM 824 O O . LEU A 1 102 ? -13.141 5.271 9.550 1.00 92.19 102 LEU A O 1
ATOM 828 N N . ARG A 1 103 ? -11.622 3.613 9.414 1.00 91.12 103 ARG A N 1
ATOM 829 C CA . ARG A 1 103 ? -11.150 3.750 10.800 1.00 91.12 103 ARG A CA 1
ATOM 830 C C . ARG A 1 103 ? -10.523 5.118 11.043 1.00 91.12 103 ARG A C 1
ATOM 832 O O . ARG A 1 103 ? -10.949 5.792 11.965 1.00 91.12 103 ARG A O 1
ATOM 839 N N . ALA A 1 104 ? -9.607 5.562 10.182 1.00 91.31 104 ALA A N 1
ATOM 840 C CA . ALA A 1 104 ? -8.975 6.875 10.317 1.00 91.31 104 ALA A CA 1
ATOM 841 C C . ALA A 1 104 ? -10.002 8.022 10.305 1.00 91.31 104 ALA A C 1
ATOM 843 O O . ALA A 1 104 ? -9.936 8.921 11.136 1.00 91.31 104 ALA A O 1
ATOM 844 N N . ARG A 1 105 ? -11.006 7.961 9.416 1.00 93.19 105 ARG A N 1
ATOM 845 C CA . ARG A 1 105 ? -12.110 8.936 9.390 1.00 93.19 105 ARG A CA 1
ATOM 846 C C . ARG A 1 105 ? -12.916 8.936 10.685 1.00 93.19 105 ARG A C 1
ATOM 848 O O . ARG A 1 105 ? -13.225 10.002 11.207 1.00 93.19 105 ARG A O 1
ATOM 855 N N . ARG A 1 106 ? -13.279 7.756 11.193 1.00 95.12 106 ARG A N 1
ATOM 856 C CA . ARG A 1 106 ? -13.998 7.632 12.466 1.00 95.12 106 ARG A CA 1
ATOM 857 C C . ARG A 1 106 ? -13.167 8.199 13.612 1.00 95.12 106 ARG A C 1
ATOM 859 O O . ARG A 1 106 ? -13.696 8.965 14.405 1.00 95.12 106 ARG A O 1
ATOM 866 N N . ASP A 1 107 ? -11.893 7.838 13.680 1.00 94.38 107 ASP A N 1
ATOM 867 C CA . ASP A 1 107 ? -10.995 8.264 14.747 1.00 94.38 107 ASP A CA 1
ATOM 868 C C . ASP A 1 107 ? -10.834 9.799 14.725 1.00 94.38 107 ASP A C 1
ATOM 870 O O . ASP A 1 107 ? -10.993 10.439 15.758 1.00 94.38 107 ASP A O 1
ATOM 874 N N . GLY A 1 108 ? -10.700 10.416 13.544 1.00 94.06 108 GLY A N 1
ATOM 875 C CA . GLY A 1 108 ? -10.723 11.878 13.400 1.00 94.06 108 GLY A CA 1
ATOM 876 C C . GLY A 1 108 ? -12.030 12.530 13.875 1.00 94.06 108 GLY A C 1
ATOM 877 O O . GLY A 1 108 ? -11.998 13.562 14.540 1.00 94.06 108 GLY A O 1
ATOM 878 N N . ARG A 1 109 ? -13.192 11.912 13.608 1.00 95.50 109 ARG A N 1
ATOM 879 C CA . ARG A 1 109 ? -14.484 12.399 14.137 1.00 95.50 109 ARG A CA 1
ATOM 880 C C . ARG A 1 109 ? -14.572 12.283 15.658 1.00 95.50 109 ARG A C 1
ATOM 882 O O . ARG A 1 109 ? -15.151 13.164 16.283 1.00 95.50 109 ARG A O 1
ATOM 889 N N . ILE A 1 110 ? -14.007 11.225 16.245 1.00 96.75 110 ILE A N 1
ATOM 890 C CA . ILE A 1 110 ? -13.940 11.054 17.703 1.00 96.75 110 ILE A CA 1
ATOM 891 C C . ILE A 1 110 ? -13.170 12.222 18.329 1.00 96.75 110 ILE A C 1
ATOM 893 O O . ILE A 1 110 ? -13.685 12.852 19.250 1.00 96.75 110 ILE A O 1
ATOM 897 N N . PHE A 1 111 ? -11.986 12.550 17.805 1.00 95.88 111 PHE A N 1
ATOM 898 C CA . PHE A 1 111 ? -11.190 13.666 18.320 1.00 95.88 111 PHE A CA 1
ATOM 899 C C . PHE A 1 111 ? -11.864 15.026 18.107 1.00 95.88 111 PHE A C 1
ATOM 901 O O . PHE A 1 111 ? -11.914 15.828 19.035 1.00 95.88 111 PHE A O 1
ATOM 908 N N . ALA A 1 112 ? -12.462 15.269 16.936 1.00 95.50 112 ALA A N 1
ATOM 909 C CA . ALA A 1 112 ? -13.200 16.507 16.677 1.00 95.50 112 ALA A CA 1
ATOM 910 C C . ALA A 1 112 ? -14.341 16.721 17.688 1.00 95.50 112 ALA A C 1
ATOM 912 O O . ALA A 1 112 ? -14.450 17.785 18.285 1.00 95.50 112 ALA A O 1
ATOM 913 N N . MET A 1 113 ? -15.140 15.684 17.952 1.00 96.38 113 MET A N 1
ATOM 914 C CA . MET A 1 113 ? -16.235 15.762 18.922 1.00 96.38 113 MET A CA 1
ATOM 915 C C . MET A 1 113 ? -15.750 15.893 20.372 1.00 96.38 113 MET A C 1
ATOM 917 O O . MET A 1 113 ? -16.415 16.529 21.185 1.00 96.38 113 MET A O 1
ATOM 921 N N . MET A 1 114 ? -14.597 15.311 20.706 1.00 95.62 114 MET A N 1
ATOM 922 C CA . MET A 1 114 ? -13.967 15.497 22.015 1.00 95.62 114 MET A CA 1
ATOM 923 C C . MET A 1 114 ? -13.508 16.950 22.211 1.00 95.62 114 MET A C 1
ATOM 925 O O . MET A 1 114 ? -13.744 17.515 23.276 1.00 95.62 114 MET A O 1
ATOM 929 N N . ARG A 1 115 ? -12.961 17.595 21.169 1.00 94.06 115 ARG A N 1
ATOM 930 C CA . ARG A 1 115 ? -12.625 19.033 21.184 1.00 94.06 115 ARG A CA 1
ATOM 931 C C . ARG A 1 115 ? -13.854 19.934 21.317 1.00 94.06 115 ARG A C 1
ATOM 933 O O . ARG A 1 115 ? -13.768 20.985 21.938 1.00 94.06 115 ARG A O 1
ATOM 940 N N . GLU A 1 116 ? -14.999 19.511 20.784 1.00 95.38 116 GLU A N 1
ATOM 941 C CA . GLU A 1 116 ? -16.298 20.170 21.006 1.00 95.38 116 GLU A CA 1
ATOM 942 C C . GLU A 1 116 ? -16.819 20.002 22.450 1.00 95.38 116 GLU A C 1
ATOM 944 O O . GLU A 1 116 ? -17.881 20.524 22.781 1.00 95.38 116 GLU A O 1
ATOM 949 N N . GLY A 1 117 ? -16.109 19.262 23.310 1.00 96.25 117 GLY A N 1
ATOM 950 C CA . GLY A 1 117 ? -16.478 19.037 24.708 1.00 96.25 117 GLY A CA 1
ATOM 951 C C . GLY A 1 117 ? -17.496 17.916 24.923 1.00 96.25 117 GLY A C 1
ATOM 952 O O . GLY A 1 117 ? -18.028 17.781 26.023 1.00 96.25 117 GLY A O 1
ATOM 953 N N . LYS A 1 118 ? -17.785 17.095 23.903 1.00 95.81 118 LYS A N 1
ATOM 954 C CA . LYS A 1 118 ? -18.744 15.988 24.037 1.00 95.81 118 LYS A CA 1
ATOM 955 C C . LYS A 1 118 ? -18.173 14.863 24.892 1.00 95.81 118 LYS A C 1
ATOM 957 O O . LYS A 1 118 ? -17.007 14.486 24.764 1.00 95.81 118 LYS A O 1
ATOM 962 N N . SER A 1 119 ? -19.025 14.260 25.715 1.00 96.12 119 SER A N 1
ATOM 963 C CA . SER A 1 119 ? -18.656 13.102 26.528 1.00 96.12 119 SER A CA 1
ATOM 964 C C . SER A 1 119 ? -18.473 11.839 25.678 1.00 96.12 119 SER A C 1
ATOM 966 O O . SER A 1 119 ? -19.081 11.670 24.618 1.00 96.12 119 SER A O 1
ATOM 968 N N . ASN A 1 120 ? -17.702 10.873 26.185 1.00 94.94 120 ASN A N 1
ATOM 969 C CA . ASN A 1 120 ? -17.487 9.588 25.507 1.00 94.94 120 ASN A CA 1
ATOM 970 C C . ASN A 1 120 ? -18.801 8.863 25.160 1.00 94.94 120 ASN A C 1
ATOM 972 O O . ASN A 1 120 ? -18.887 8.216 24.115 1.00 94.94 120 ASN A O 1
ATOM 976 N N . ALA A 1 121 ? -19.828 8.979 26.010 1.00 96.44 121 ALA A N 1
ATOM 977 C CA . ALA A 1 121 ? -21.139 8.373 25.784 1.00 96.44 121 ALA A CA 1
ATOM 978 C C . ALA A 1 121 ? -21.919 9.060 24.648 1.00 96.44 121 ALA A C 1
ATOM 980 O O . ALA A 1 121 ? -22.625 8.399 23.886 1.00 96.44 121 ALA A O 1
ATOM 981 N N . GLU A 1 122 ? -21.795 10.378 24.498 1.00 96.38 122 GLU A N 1
ATOM 982 C CA . GLU A 1 122 ? -22.409 11.127 23.395 1.00 96.38 122 GLU A CA 1
ATOM 983 C C . GLU A 1 122 ? -21.695 10.868 22.071 1.00 96.38 122 GLU A C 1
ATOM 985 O O . GLU A 1 122 ? -22.352 10.643 21.054 1.00 96.38 122 GLU A O 1
ATOM 990 N N . ILE A 1 123 ? -20.360 10.815 22.090 1.00 97.31 123 ILE A N 1
ATOM 991 C CA . ILE A 1 123 ? -19.548 10.452 20.922 1.00 97.31 123 ILE A CA 1
ATOM 992 C C . ILE A 1 123 ? -19.917 9.044 20.440 1.00 97.31 123 ILE A C 1
ATOM 994 O O . ILE A 1 123 ? -20.180 8.842 19.255 1.00 97.31 123 ILE A O 1
ATOM 998 N N . ALA A 1 124 ? -19.987 8.080 21.362 1.00 97.12 124 ALA A N 1
ATOM 999 C CA . ALA A 1 124 ? -20.357 6.698 21.070 1.00 97.12 124 ALA A CA 1
ATOM 1000 C C . ALA A 1 124 ? -21.746 6.595 20.420 1.00 97.12 124 ALA A C 1
ATOM 1002 O O . ALA A 1 124 ? -21.884 5.970 19.366 1.00 97.12 124 ALA A O 1
ATOM 1003 N N . ARG A 1 125 ? -22.752 7.268 21.001 1.00 96.94 125 ARG A N 1
ATOM 1004 C CA . ARG A 1 125 ? -24.122 7.309 20.463 1.00 96.94 125 ARG A CA 1
ATOM 1005 C C . ARG A 1 125 ? -24.182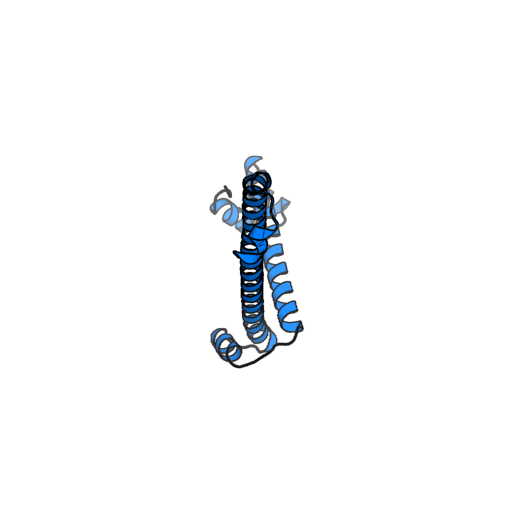 7.952 19.077 1.00 96.94 125 ARG A C 1
ATOM 1007 O O . ARG A 1 125 ? -24.799 7.390 18.181 1.00 96.94 125 ARG A O 1
ATOM 1014 N N . SER A 1 126 ? -23.504 9.080 18.880 1.00 95.81 126 SER A N 1
ATOM 1015 C CA . SER A 1 126 ? -23.499 9.817 17.607 1.00 95.81 126 SER A CA 1
ATOM 1016 C C . SER A 1 126 ? -22.822 9.051 16.465 1.00 95.81 126 SER A C 1
ATOM 1018 O O . SER A 1 126 ? -23.250 9.120 15.314 1.00 95.81 126 SER A O 1
ATOM 1020 N N . LEU A 1 127 ? -21.753 8.309 16.769 1.00 94.88 127 LEU A N 1
ATOM 1021 C CA . LEU A 1 127 ? -20.981 7.567 15.769 1.00 94.88 127 LEU A CA 1
ATOM 1022 C C . LEU A 1 127 ? -21.430 6.110 15.603 1.00 94.88 127 LEU A C 1
ATOM 1024 O O . LEU A 1 127 ? -20.872 5.412 14.756 1.00 94.88 127 LEU A O 1
ATOM 1028 N N . GLY A 1 128 ? -22.402 5.647 16.394 1.00 95.75 128 GLY A N 1
ATOM 1029 C CA . GLY A 1 128 ? -22.883 4.266 16.352 1.00 95.75 128 GLY A CA 1
ATOM 1030 C C . GLY A 1 128 ? -21.802 3.247 16.725 1.00 95.75 128 GLY A C 1
ATOM 1031 O O . GLY A 1 128 ? -21.682 2.204 16.087 1.00 95.75 128 GLY A O 1
ATOM 1032 N N . VAL A 1 129 ? -20.972 3.554 17.726 1.00 95.62 129 VAL A N 1
ATOM 1033 C CA . VAL A 1 129 ? -19.897 2.664 18.199 1.00 95.62 129 VAL A CA 1
ATOM 1034 C C . VAL A 1 129 ? -19.976 2.451 19.702 1.00 95.62 129 VAL A C 1
ATOM 1036 O O . VAL A 1 129 ? -20.603 3.220 20.422 1.00 95.62 129 VAL A O 1
ATOM 1039 N N . SER A 1 130 ? -19.309 1.412 20.204 1.00 96.19 130 SER A N 1
ATOM 1040 C CA . SER A 1 130 ? -19.259 1.177 21.646 1.00 96.19 130 SER A CA 1
ATOM 1041 C C . SER A 1 130 ? -18.437 2.261 22.368 1.00 96.19 130 SER A C 1
ATOM 1043 O O . SER A 1 130 ? -17.417 2.711 21.834 1.00 96.19 130 SER A O 1
ATOM 1045 N N . PRO A 1 131 ? -18.786 2.623 23.618 1.00 94.31 131 PRO A N 1
ATOM 1046 C CA . PRO A 1 131 ? -17.975 3.530 24.438 1.00 94.31 131 PRO A CA 1
ATOM 1047 C C . PRO A 1 131 ? -16.522 3.058 24.604 1.00 94.31 131 PRO A C 1
ATOM 1049 O O . PRO A 1 131 ? -15.594 3.863 24.588 1.00 94.31 131 PRO A O 1
ATOM 1052 N N . SER A 1 132 ? -16.308 1.738 24.665 1.00 96.12 132 SER A N 1
ATOM 1053 C CA . SER A 1 132 ? -14.970 1.130 24.689 1.00 96.12 132 SER A CA 1
ATOM 1054 C C . SER A 1 132 ? -14.145 1.471 23.438 1.00 96.12 132 SER A C 1
ATOM 1056 O O . SER A 1 132 ? -12.947 1.737 23.534 1.00 96.12 132 SER A O 1
ATOM 1058 N N . THR A 1 133 ? -14.782 1.535 22.262 1.00 95.12 133 THR A N 1
ATOM 1059 C CA . THR A 1 133 ? -14.113 1.933 21.012 1.00 95.12 133 THR A CA 1
ATOM 1060 C C . THR A 1 133 ? -13.644 3.383 21.073 1.00 95.12 133 THR A C 1
ATOM 1062 O O . THR A 1 133 ? -12.533 3.679 20.631 1.00 95.12 133 THR A O 1
ATOM 1065 N N . VAL A 1 134 ? -14.459 4.274 21.643 1.00 96.06 134 VAL A N 1
ATOM 1066 C CA . VAL A 1 134 ? -14.110 5.690 21.836 1.00 96.06 134 VAL A CA 1
ATOM 1067 C C . VAL A 1 134 ? -12.922 5.813 22.788 1.00 96.06 134 VAL A C 1
ATOM 1069 O O . VAL A 1 134 ? -11.896 6.371 22.406 1.00 96.06 134 VAL A O 1
ATOM 1072 N N . ALA A 1 135 ? -13.006 5.196 23.970 1.00 94.75 135 ALA A N 1
ATOM 1073 C CA . ALA A 1 135 ? -11.940 5.226 24.972 1.00 94.75 135 ALA A CA 1
ATOM 1074 C C . ALA A 1 135 ? -10.602 4.703 24.420 1.00 94.75 135 ALA A C 1
ATOM 1076 O O . ALA A 1 135 ? -9.572 5.359 24.555 1.00 94.75 135 ALA A O 1
ATOM 1077 N N . LYS A 1 136 ? -10.624 3.564 23.713 1.00 95.50 136 LYS A N 1
ATOM 1078 C CA . LYS A 1 136 ? -9.435 2.969 23.079 1.00 95.50 136 LYS A CA 1
ATOM 1079 C C . LYS A 1 136 ? -8.852 3.822 21.950 1.00 95.50 136 LYS A C 1
ATOM 1081 O O . LYS A 1 136 ? -7.694 3.646 21.580 1.00 95.50 136 LYS A O 1
ATOM 1086 N N . THR A 1 137 ? -9.662 4.670 21.327 1.00 94.56 137 THR A N 1
ATOM 1087 C CA . THR A 1 137 ? -9.193 5.570 20.269 1.00 94.56 137 THR A CA 1
ATOM 1088 C C . THR A 1 137 ? -8.517 6.786 20.885 1.00 94.56 137 THR A C 1
ATOM 1090 O O . THR A 1 137 ? -7.386 7.086 20.522 1.00 94.56 137 THR A O 1
ATOM 1093 N N . LEU A 1 138 ? -9.153 7.407 21.881 1.00 92.94 138 LEU A N 1
ATOM 1094 C CA . LEU A 1 138 ? -8.596 8.553 22.602 1.00 92.94 138 LEU A CA 1
ATOM 1095 C C . LEU A 1 138 ? -7.298 8.199 23.346 1.00 92.94 138 LEU A C 1
ATOM 1097 O O . LEU A 1 138 ? -6.372 9.002 23.376 1.00 92.94 138 LEU A O 1
ATOM 1101 N N . SER A 1 139 ? -7.179 6.974 23.872 1.00 93.19 139 SER A N 1
ATOM 1102 C CA . SER A 1 139 ? -5.973 6.521 24.580 1.00 93.19 139 SER A CA 1
ATOM 1103 C C . SER A 1 139 ? -4.723 6.422 23.700 1.00 93.19 139 SER A C 1
ATOM 1105 O O . SER A 1 139 ? -3.623 6.285 24.224 1.00 93.19 139 SER A O 1
ATOM 1107 N N . LYS A 1 140 ? -4.869 6.416 22.370 1.00 89.81 140 LYS A N 1
ATOM 1108 C CA . LYS A 1 140 ? -3.734 6.331 21.435 1.00 89.81 140 LYS A CA 1
ATOM 1109 C C . LYS A 1 140 ? -3.072 7.682 21.173 1.00 89.81 140 LYS A C 1
ATOM 1111 O O . LYS A 1 140 ? -2.040 7.705 20.512 1.00 89.81 140 LYS A O 1
ATOM 1116 N N . GLY A 1 141 ? -3.655 8.767 21.676 1.00 81.50 141 GLY A N 1
ATOM 1117 C CA . GLY A 1 141 ? -3.248 10.117 21.321 1.00 81.50 141 GLY A CA 1
ATOM 1118 C C . GLY A 1 141 ? -3.780 10.532 19.953 1.00 81.50 141 GLY A C 1
ATOM 1119 O O . GLY A 1 141 ? -4.179 9.707 19.125 1.00 81.50 141 GLY A O 1
ATOM 1120 N N . GLU A 1 142 ? -3.833 11.841 19.750 1.00 78.31 142 GLU A N 1
ATOM 1121 C CA . GLU A 1 142 ? -4.290 12.417 18.496 1.00 78.31 142 GLU A CA 1
ATOM 1122 C C . GLU A 1 142 ? -3.236 12.182 17.400 1.00 78.31 142 GLU A C 1
ATOM 1124 O O . GLU A 1 142 ? -2.045 12.371 17.660 1.00 78.31 142 GLU A O 1
ATOM 1129 N N . PRO A 1 143 ? -3.624 11.723 16.196 1.00 69.38 143 PRO A N 1
ATOM 1130 C CA . PRO A 1 143 ? -2.674 11.569 15.103 1.00 69.38 143 PRO A CA 1
ATOM 1131 C C . PRO A 1 143 ? -2.103 12.943 14.713 1.00 69.38 143 PRO A C 1
ATOM 1133 O O . PRO A 1 143 ? -2.868 13.831 14.335 1.00 69.38 143 PRO A O 1
ATOM 1136 N N . THR A 1 144 ? -0.780 13.099 14.828 1.00 58.28 144 THR A N 1
ATOM 1137 C CA . THR A 1 144 ? -0.008 14.274 14.370 1.00 58.28 144 THR A CA 1
ATOM 1138 C C . THR A 1 144 ? 0.134 14.327 12.862 1.00 58.28 144 THR A C 1
ATOM 1140 O O . THR A 1 144 ? 0.319 13.238 12.265 1.00 58.28 144 THR A O 1
#

Sequence (144 aa):
MEEMLRYIAPDALPEFGKYLKRLLGEIHTKVSDAEKHSYRVAALERQRQAIHLCARRAYARIVGGMDRDESIRQAAREVPYPPEAVIAYHVKLMEKKQAARLRARRDGRIFAMMREGKSNAEIARSLGVSPSTVAKTLSKGEPT

Radius of gyration: 30.68 Å; chains: 1; bounding box: 65×53×73 Å